Protein AF-A0A6H2A0E8-F1 (afdb_monomer)

Structure (mmCIF, N/CA/C/O backbone):
data_AF-A0A6H2A0E8-F1
#
_entry.id   AF-A0A6H2A0E8-F1
#
loop_
_atom_site.group_PDB
_atom_site.id
_atom_site.type_symbol
_atom_site.label_atom_id
_atom_site.label_alt_id
_atom_site.label_comp_id
_atom_site.label_asym_id
_atom_site.label_entity_id
_atom_site.label_seq_id
_atom_site.pdbx_PDB_ins_code
_atom_site.Cartn_x
_atom_site.Cartn_y
_atom_site.Cartn_z
_atom_site.occupancy
_atom_site.B_iso_or_equiv
_atom_site.auth_seq_id
_atom_site.auth_comp_id
_atom_site.auth_asym_id
_atom_site.auth_atom_id
_atom_site.pdbx_PDB_model_num
ATOM 1 N N . MET A 1 1 ? 10.848 1.029 -6.615 1.00 67.38 1 MET A N 1
ATOM 2 C CA . MET A 1 1 ? 10.439 1.899 -7.746 1.00 67.38 1 MET A CA 1
ATOM 3 C C . MET A 1 1 ? 11.435 3.051 -7.873 1.00 67.38 1 MET A C 1
ATOM 5 O O . MET A 1 1 ? 11.808 3.602 -6.843 1.00 67.38 1 MET A O 1
ATOM 9 N N . TYR A 1 2 ? 11.931 3.368 -9.074 1.00 74.81 2 TYR A N 1
ATOM 10 C CA . TYR A 1 2 ? 12.838 4.508 -9.288 1.00 74.81 2 TYR A CA 1
ATOM 11 C C . TYR A 1 2 ? 12.026 5.760 -9.612 1.00 74.81 2 TYR A C 1
ATOM 13 O O . TYR A 1 2 ? 11.168 5.727 -10.489 1.00 74.81 2 TYR A O 1
ATOM 21 N N . HIS A 1 3 ? 12.287 6.846 -8.900 1.00 75.19 3 HIS A N 1
ATOM 22 C CA . HIS A 1 3 ? 11.610 8.114 -9.091 1.00 75.19 3 HIS A CA 1
ATOM 23 C C . HIS A 1 3 ? 12.518 9.037 -9.910 1.00 75.19 3 HIS A C 1
ATOM 25 O O . HIS A 1 3 ? 13.592 9.431 -9.455 1.00 75.19 3 HIS A O 1
ATOM 31 N N . ILE A 1 4 ? 12.102 9.340 -11.143 1.00 78.56 4 ILE A N 1
ATOM 32 C CA . ILE A 1 4 ? 12.949 9.994 -12.156 1.00 78.56 4 ILE A CA 1
ATOM 33 C C . ILE A 1 4 ? 13.368 11.401 -11.715 1.00 78.56 4 ILE A C 1
ATOM 35 O O . ILE A 1 4 ? 14.538 11.759 -11.839 1.00 78.56 4 ILE A O 1
ATOM 39 N N . SER A 1 5 ? 12.445 12.189 -11.156 1.00 79.75 5 SER A N 1
ATOM 40 C CA . SER A 1 5 ? 12.720 13.584 -10.784 1.00 79.75 5 SER A CA 1
ATOM 41 C C . SER A 1 5 ? 13.640 13.709 -9.571 1.00 79.75 5 SER A C 1
ATOM 43 O O . SER A 1 5 ? 14.507 14.576 -9.542 1.00 79.75 5 SER A O 1
ATOM 45 N N . THR A 1 6 ? 13.510 12.813 -8.592 1.00 82.19 6 THR A N 1
ATOM 46 C CA . THR A 1 6 ? 14.371 12.796 -7.394 1.00 82.19 6 THR A CA 1
ATOM 47 C C . THR A 1 6 ? 15.601 11.914 -7.571 1.00 82.19 6 THR A C 1
ATOM 49 O O . THR A 1 6 ? 16.416 11.813 -6.657 1.00 82.19 6 THR A O 1
ATOM 52 N N . LYS A 1 7 ? 15.724 11.244 -8.724 1.00 83.12 7 LYS A N 1
ATOM 53 C CA . LYS A 1 7 ? 16.766 10.264 -9.046 1.00 83.12 7 LYS A CA 1
ATOM 54 C C . LYS A 1 7 ? 16.991 9.225 -7.941 1.00 83.12 7 LYS A C 1
ATOM 56 O O . LYS A 1 7 ? 18.103 8.724 -7.775 1.00 83.12 7 LYS A O 1
ATOM 61 N N . SER A 1 8 ? 15.945 8.889 -7.188 1.00 83.94 8 SER A N 1
ATOM 62 C CA . SER A 1 8 ? 16.033 8.041 -5.999 1.00 83.94 8 SER A CA 1
ATOM 63 C C . SER A 1 8 ? 15.240 6.751 -6.171 1.00 83.94 8 SER A C 1
ATOM 65 O O . SER A 1 8 ? 14.241 6.693 -6.888 1.00 83.94 8 SER A O 1
ATOM 67 N N . ARG A 1 9 ? 15.695 5.680 -5.518 1.00 85.56 9 ARG A N 1
ATOM 68 C CA . ARG A 1 9 ? 14.927 4.436 -5.409 1.00 85.56 9 ARG A CA 1
ATOM 69 C C . ARG A 1 9 ? 14.120 4.489 -4.124 1.00 85.56 9 ARG A C 1
ATOM 71 O O . ARG A 1 9 ? 14.687 4.745 -3.074 1.00 85.56 9 ARG A O 1
ATOM 78 N N . PHE A 1 10 ? 12.826 4.211 -4.224 1.00 85.88 10 PHE A N 1
ATOM 79 C CA . PHE A 1 10 ? 12.009 3.857 -3.074 1.00 85.88 10 PHE A CA 1
ATOM 80 C C . PHE A 1 10 ? 12.023 2.335 -2.929 1.00 85.88 10 PHE A C 1
ATOM 82 O O . PHE A 1 10 ? 11.606 1.614 -3.852 1.00 85.88 10 PHE A O 1
ATOM 89 N N . CYS A 1 11 ? 12.555 1.857 -1.809 1.00 90.81 11 CYS A N 1
ATOM 90 C CA . CYS A 1 11 ? 12.698 0.446 -1.475 1.00 90.81 11 CYS A CA 1
ATOM 91 C C . CYS A 1 11 ? 12.053 0.117 -0.121 1.00 90.81 11 CYS A C 1
ATOM 93 O O . CYS A 1 11 ? 11.505 0.983 0.561 1.00 90.81 11 CYS A O 1
ATOM 95 N N . VAL A 1 12 ? 12.143 -1.153 0.281 1.00 91.31 12 VAL A N 1
ATOM 96 C CA . VAL A 1 12 ? 11.610 -1.647 1.561 1.00 91.31 12 VAL A CA 1
ATOM 97 C C . VAL A 1 12 ? 12.123 -0.818 2.742 1.00 91.31 12 VAL A C 1
ATOM 99 O O . VAL A 1 12 ? 11.337 -0.422 3.597 1.00 91.31 12 VAL A O 1
ATOM 102 N N . LYS A 1 13 ? 13.420 -0.470 2.755 1.00 93.06 13 LYS A N 1
ATOM 103 C CA . LYS A 1 13 ? 14.019 0.343 3.826 1.00 93.06 13 LYS A CA 1
ATOM 104 C C . LYS A 1 13 ? 13.370 1.723 3.935 1.00 93.06 13 LYS A C 1
ATOM 106 O O . LYS A 1 13 ? 13.166 2.205 5.045 1.00 93.06 13 LYS A O 1
ATOM 111 N N . ASP A 1 14 ? 13.018 2.342 2.810 1.00 91.94 14 ASP A N 1
ATOM 112 C CA . ASP A 1 14 ? 12.376 3.660 2.795 1.00 91.94 14 ASP A CA 1
ATOM 113 C C . ASP A 1 14 ? 10.936 3.584 3.305 1.00 91.94 14 ASP A C 1
ATOM 115 O O . ASP A 1 14 ? 10.517 4.436 4.089 1.00 91.94 14 ASP A O 1
ATOM 119 N N . LEU A 1 15 ? 10.195 2.539 2.914 1.00 92.75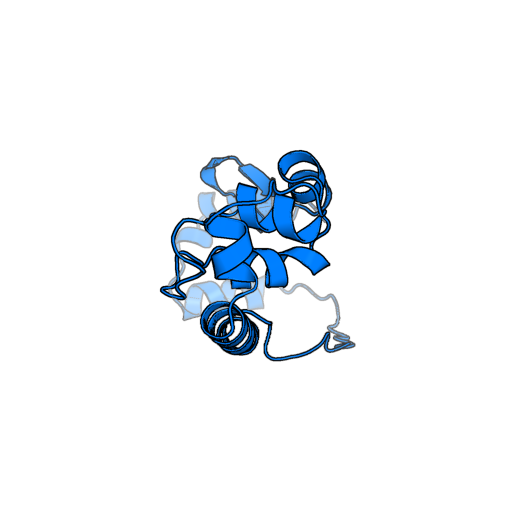 15 LEU A N 1
ATOM 120 C CA . LEU A 1 15 ? 8.840 2.283 3.405 1.00 92.75 15 LEU A CA 1
ATOM 121 C C . LEU A 1 15 ? 8.838 2.086 4.924 1.00 92.75 15 LEU A C 1
ATOM 123 O O . LEU A 1 15 ? 8.098 2.771 5.636 1.00 92.75 15 LEU A O 1
ATOM 127 N N . THR A 1 16 ? 9.714 1.216 5.429 1.00 94.19 16 THR A N 1
ATOM 128 C CA . THR A 1 16 ? 9.834 0.958 6.865 1.00 94.19 16 THR A CA 1
ATOM 129 C C . THR A 1 16 ? 10.300 2.196 7.618 1.00 94.19 16 THR A C 1
ATOM 131 O O . THR A 1 16 ? 9.729 2.514 8.656 1.00 94.19 16 THR A O 1
ATOM 134 N N . LYS A 1 17 ? 11.260 2.961 7.090 1.00 94.06 17 LYS A N 1
ATOM 135 C CA . LYS A 1 17 ? 11.693 4.219 7.718 1.00 94.06 17 LYS A CA 1
ATOM 136 C C . LYS A 1 17 ? 10.562 5.248 7.785 1.00 94.06 17 LYS A C 1
ATOM 138 O O . LYS A 1 17 ? 10.446 5.956 8.780 1.00 94.06 17 LYS A O 1
ATOM 143 N N . ARG A 1 18 ? 9.743 5.353 6.735 1.00 92.38 18 ARG A N 1
ATOM 144 C CA . ARG A 1 18 ? 8.695 6.378 6.622 1.00 92.38 18 ARG A CA 1
ATOM 145 C C . ARG A 1 18 ? 7.438 6.047 7.423 1.00 92.38 18 ARG A C 1
ATOM 147 O O . ARG A 1 18 ? 6.843 6.949 8.002 1.00 92.38 18 ARG A O 1
ATOM 154 N N . TYR A 1 19 ? 7.022 4.785 7.431 1.00 94.00 19 TYR A N 1
ATOM 155 C CA . TYR A 1 19 ? 5.725 4.367 7.979 1.00 94.00 19 TYR A CA 1
ATOM 156 C C . TYR A 1 19 ? 5.846 3.374 9.147 1.00 94.00 19 TYR A C 1
ATOM 158 O O . TYR A 1 19 ? 4.874 3.101 9.857 1.00 94.00 19 TYR A O 1
ATOM 166 N N . GLY A 1 20 ? 7.044 2.836 9.384 1.00 94.00 20 GLY A N 1
ATOM 167 C CA . GLY A 1 20 ? 7.306 1.862 10.440 1.00 94.00 20 GLY A CA 1
ATOM 168 C C . GLY A 1 20 ? 6.580 0.536 10.226 1.00 94.00 20 GLY A C 1
ATOM 169 O O . GLY A 1 20 ? 6.203 -0.083 11.216 1.00 94.00 20 GLY A O 1
ATOM 170 N N . ILE A 1 21 ? 6.302 0.162 8.976 1.00 94.44 21 ILE A N 1
ATOM 171 C CA . ILE A 1 21 ? 5.644 -1.094 8.590 1.00 94.44 21 ILE A CA 1
ATOM 172 C C . ILE A 1 21 ? 6.392 -1.752 7.428 1.00 94.44 21 ILE A C 1
ATOM 174 O O . ILE A 1 21 ? 7.159 -1.094 6.714 1.00 94.44 21 ILE A O 1
ATOM 178 N N . GLY A 1 22 ? 6.188 -3.058 7.268 1.00 93.25 22 GLY A N 1
ATOM 179 C CA . GLY A 1 22 ? 6.676 -3.814 6.118 1.00 93.25 22 GLY A CA 1
ATOM 180 C C . GLY A 1 22 ? 5.758 -3.671 4.894 1.00 93.25 22 GLY A C 1
ATOM 181 O O . GLY A 1 22 ? 4.617 -3.224 5.036 1.00 93.25 22 GLY A O 1
ATOM 182 N N . PRO A 1 23 ? 6.232 -4.058 3.695 1.00 92.00 23 PRO A N 1
ATOM 183 C CA . PRO A 1 23 ? 5.428 -4.052 2.471 1.00 92.00 23 PRO A CA 1
ATOM 184 C C . PRO A 1 23 ? 4.168 -4.916 2.562 1.00 92.00 23 PRO A C 1
ATOM 186 O O . PRO A 1 23 ? 3.145 -4.537 2.003 1.00 92.00 23 PRO A O 1
ATOM 189 N N . ASP A 1 24 ? 4.222 -6.017 3.311 1.00 90.88 24 ASP A N 1
ATOM 190 C CA . ASP A 1 24 ? 3.112 -6.970 3.431 1.00 90.88 24 ASP A CA 1
ATOM 191 C C . ASP A 1 24 ? 1.860 -6.340 4.060 1.00 90.88 24 ASP A C 1
ATOM 193 O O . ASP A 1 24 ? 0.742 -6.726 3.750 1.00 90.88 24 ASP A O 1
ATOM 197 N N . TRP A 1 25 ? 2.037 -5.304 4.885 1.00 95.00 25 TRP A N 1
ATOM 198 C CA . TRP A 1 25 ? 0.942 -4.576 5.537 1.00 95.00 25 TRP A CA 1
ATOM 199 C C . TRP A 1 25 ? 0.329 -3.505 4.633 1.00 95.00 25 TRP A C 1
ATOM 201 O O . TRP A 1 25 ? -0.675 -2.882 4.979 1.00 95.00 25 TRP A O 1
ATOM 211 N N . TRP A 1 26 ? 0.963 -3.205 3.497 1.00 94.94 26 TRP A N 1
ATOM 212 C CA . TRP A 1 26 ? 0.578 -2.064 2.675 1.00 94.94 26 TRP A CA 1
ATOM 213 C C . TRP A 1 26 ? -0.796 -2.255 2.033 1.00 94.94 26 TRP A C 1
ATOM 215 O O . TRP A 1 26 ? -1.540 -1.286 1.892 1.00 94.94 26 TRP A O 1
ATOM 225 N N . VAL A 1 27 ? -1.155 -3.500 1.706 1.00 95.12 27 VAL A N 1
ATOM 226 C CA . VAL A 1 27 ? -2.492 -3.841 1.203 1.00 95.12 27 VAL A CA 1
ATOM 227 C C . VAL A 1 27 ? -3.548 -3.481 2.246 1.00 95.12 27 VAL A C 1
ATOM 229 O O . VAL A 1 27 ? -4.463 -2.723 1.933 1.00 95.12 27 VAL A O 1
ATOM 232 N N . ASP A 1 28 ? -3.379 -3.913 3.496 1.00 97.06 28 ASP A N 1
ATOM 233 C CA . ASP A 1 28 ? -4.334 -3.636 4.578 1.00 97.06 28 ASP A CA 1
ATOM 234 C C . ASP A 1 28 ? -4.456 -2.136 4.868 1.00 97.06 28 ASP A C 1
ATOM 236 O O . ASP A 1 28 ? -5.557 -1.605 5.040 1.00 97.06 28 ASP A O 1
ATOM 240 N N . VAL A 1 29 ? -3.324 -1.421 4.853 1.00 97.88 29 VAL A N 1
ATOM 241 C CA . VAL A 1 29 ? -3.302 0.040 5.003 1.00 97.88 29 VAL A CA 1
ATOM 242 C C . VAL A 1 29 ? -4.159 0.704 3.933 1.00 97.88 29 VAL A C 1
ATOM 244 O O . VAL A 1 29 ? -4.964 1.577 4.261 1.00 97.88 29 VAL A O 1
ATOM 247 N N . LEU A 1 30 ? -4.001 0.308 2.669 1.00 97.31 30 LEU A N 1
ATOM 248 C CA . LEU A 1 30 ? -4.758 0.885 1.561 1.00 97.31 30 LEU A CA 1
ATOM 249 C C . LEU A 1 30 ? -6.226 0.440 1.560 1.00 97.31 30 LEU A C 1
ATOM 251 O O . LEU A 1 30 ? -7.078 1.222 1.151 1.00 97.31 30 LEU A O 1
ATOM 255 N N . CYS A 1 31 ? -6.554 -0.753 2.064 1.00 98.00 31 CYS A N 1
ATOM 256 C CA . CYS A 1 31 ? -7.949 -1.183 2.207 1.00 98.00 31 CYS A CA 1
ATOM 257 C C . CYS A 1 31 ? -8.726 -0.280 3.168 1.00 98.00 31 CYS A C 1
ATOM 259 O O . CYS A 1 31 ? -9.885 0.043 2.905 1.00 98.00 31 CYS A O 1
ATOM 261 N N . ILE A 1 32 ? -8.073 0.171 4.243 1.00 98.19 32 ILE A N 1
ATOM 262 C CA . ILE A 1 32 ? -8.657 1.092 5.225 1.00 98.19 32 ILE A CA 1
ATOM 263 C C . ILE A 1 32 ? -8.599 2.539 4.727 1.00 98.19 32 ILE A C 1
ATOM 265 O O . ILE A 1 32 ? -9.587 3.260 4.835 1.00 98.19 32 ILE A O 1
ATOM 269 N N . ALA A 1 33 ? -7.454 2.984 4.205 1.00 98.06 33 ALA A N 1
ATOM 270 C CA . ALA A 1 33 ? -7.226 4.389 3.863 1.00 98.06 33 ALA A CA 1
ATOM 271 C C . ALA A 1 33 ? -7.751 4.804 2.486 1.00 98.06 33 ALA A C 1
ATOM 273 O O . ALA A 1 33 ? -7.904 5.999 2.228 1.00 98.06 33 ALA A O 1
ATOM 274 N N . GLY A 1 34 ? -8.011 3.834 1.613 1.00 96.88 34 GLY A N 1
ATOM 275 C CA . GLY A 1 34 ? -8.275 4.057 0.202 1.00 96.88 34 GLY A CA 1
ATOM 276 C C . GLY A 1 34 ? -7.005 4.357 -0.594 1.00 96.88 34 GLY A C 1
ATOM 277 O O . GLY A 1 34 ? -5.887 4.432 -0.072 1.00 96.88 34 GLY A O 1
ATOM 278 N N . THR A 1 35 ? -7.183 4.544 -1.896 1.00 94.12 35 THR A N 1
ATOM 279 C CA . THR A 1 35 ? -6.121 4.947 -2.820 1.00 94.12 35 THR A CA 1
ATOM 280 C C . THR A 1 35 ? -6.624 6.000 -3.803 1.00 94.12 35 THR A C 1
ATOM 282 O O . THR A 1 35 ? -7.816 6.128 -4.062 1.00 94.12 35 THR A O 1
ATOM 285 N N . HIS A 1 36 ? -5.685 6.737 -4.392 1.00 89.00 36 HIS A N 1
ATOM 286 C CA . HIS A 1 36 ? -5.934 7.718 -5.447 1.00 89.00 36 HIS A CA 1
ATOM 287 C C . HIS A 1 36 ? -6.534 7.103 -6.724 1.00 89.00 36 HIS A C 1
ATOM 289 O O . HIS A 1 36 ? -7.079 7.831 -7.544 1.00 89.00 36 HIS A O 1
ATOM 295 N N . ASN A 1 37 ? -6.476 5.777 -6.885 1.00 86.94 37 ASN A N 1
ATOM 296 C CA . ASN A 1 37 ? -7.058 5.049 -8.018 1.00 86.94 37 ASN A CA 1
ATOM 297 C C . ASN A 1 37 ? -8.564 4.769 -7.845 1.00 86.94 37 ASN A C 1
ATOM 299 O O . ASN A 1 37 ? -9.037 3.702 -8.223 1.00 86.94 37 ASN A O 1
ATOM 303 N N . ASN A 1 38 ? -9.311 5.705 -7.251 1.00 91.62 38 ASN A N 1
ATOM 304 C CA . ASN A 1 38 ? -10.766 5.629 -7.047 1.00 91.62 38 ASN A CA 1
ATOM 305 C C . ASN A 1 38 ? -11.265 4.448 -6.192 1.00 91.62 38 ASN A C 1
ATOM 307 O O . ASN A 1 38 ? -12.423 4.054 -6.303 1.00 91.62 38 ASN A O 1
ATOM 311 N N . VAL A 1 39 ? -10.422 3.888 -5.320 1.00 95.12 39 VAL A N 1
ATOM 312 C CA . VAL A 1 39 ? -10.883 2.944 -4.291 1.00 95.12 39 VAL A CA 1
ATOM 313 C C . VAL A 1 39 ? -11.013 3.717 -2.990 1.00 95.12 39 VAL A C 1
ATOM 315 O O . VAL A 1 39 ? -10.014 4.061 -2.355 1.00 95.12 39 VAL A O 1
ATOM 318 N N . GLU A 1 40 ? -12.252 4.025 -2.620 1.00 96.75 40 GLU A N 1
ATOM 319 C CA . GLU A 1 40 ? -12.559 4.750 -1.391 1.00 96.75 40 GLU A CA 1
ATOM 320 C C . GLU A 1 40 ? -12.356 3.859 -0.162 1.00 96.75 40 GLU A C 1
ATOM 322 O O . GLU A 1 40 ? -12.807 2.710 -0.118 1.00 96.75 40 GLU A O 1
ATOM 327 N N . GLY A 1 41 ? -11.658 4.401 0.835 1.00 97.19 41 GLY A N 1
ATOM 328 C CA . GLY A 1 41 ? -11.479 3.780 2.144 1.00 97.19 41 GLY A CA 1
ATOM 329 C C . GLY A 1 41 ? -12.540 4.219 3.151 1.00 97.19 41 GLY A C 1
ATOM 330 O O . GLY A 1 41 ? -13.562 4.810 2.808 1.00 97.19 41 GLY A O 1
ATOM 331 N N . ILE A 1 42 ? -12.263 3.975 4.427 1.00 98.00 42 ILE A N 1
ATOM 332 C CA . ILE A 1 42 ? -13.100 4.425 5.536 1.00 98.00 42 ILE A CA 1
ATOM 333 C C . ILE A 1 42 ? -12.981 5.944 5.691 1.00 98.00 42 ILE A C 1
ATOM 335 O O . ILE A 1 42 ? -11.886 6.498 5.839 1.00 98.00 42 ILE A O 1
ATOM 339 N N . GLU A 1 43 ? -14.124 6.629 5.713 1.00 96.38 43 GLU A N 1
ATOM 340 C CA . GLU A 1 43 ? -14.182 8.085 5.823 1.00 96.38 43 GLU A CA 1
ATOM 341 C C . GLU A 1 43 ? -13.410 8.593 7.058 1.00 96.38 43 GLU A C 1
ATOM 343 O O . GLU A 1 43 ? -13.697 8.252 8.214 1.00 96.38 43 GLU A O 1
ATOM 348 N N . GLY A 1 44 ? -12.421 9.455 6.807 1.00 95.94 44 GLY A N 1
ATOM 349 C CA . GLY A 1 44 ? -11.584 10.063 7.839 1.00 95.94 44 GLY A CA 1
ATOM 350 C C . GLY A 1 44 ? -10.417 9.194 8.324 1.00 95.94 44 GLY A C 1
ATOM 351 O O . GLY A 1 44 ? -9.673 9.654 9.202 1.00 95.94 44 GLY A O 1
ATOM 352 N N . ALA A 1 45 ? -10.214 7.996 7.764 1.00 97.00 45 ALA A N 1
ATOM 353 C CA . ALA A 1 45 ? -9.166 7.042 8.135 1.00 97.00 45 ALA A CA 1
ATOM 354 C C . ALA A 1 45 ? -7.983 7.015 7.144 1.00 97.00 45 ALA A C 1
ATOM 356 O O . ALA A 1 45 ? -7.622 5.967 6.631 1.00 97.00 45 ALA A O 1
ATOM 357 N N . GLY A 1 46 ? -7.331 8.156 6.888 1.00 96.62 46 GLY A N 1
ATOM 358 C CA . GLY A 1 46 ? -6.146 8.193 6.012 1.00 96.62 46 GLY A CA 1
ATOM 359 C C . GLY A 1 46 ? -4.976 7.308 6.492 1.00 96.62 46 GLY A C 1
ATOM 360 O O . GLY A 1 46 ? -4.975 6.823 7.624 1.00 96.62 46 GLY A O 1
ATOM 361 N N . ILE A 1 47 ? -3.934 7.164 5.659 1.00 97.06 47 ILE A N 1
ATOM 362 C CA . ILE A 1 47 ? -2.792 6.234 5.846 1.00 97.06 47 ILE A CA 1
ATOM 363 C C . ILE A 1 47 ? -2.253 6.202 7.286 1.00 97.06 47 ILE A C 1
ATOM 365 O O . ILE A 1 47 ? -2.066 5.131 7.853 1.00 97.06 47 ILE A O 1
ATOM 369 N N . ALA A 1 48 ? -2.035 7.363 7.911 1.00 96.69 48 ALA A N 1
ATOM 370 C CA . ALA A 1 48 ? -1.515 7.429 9.278 1.00 96.69 48 ALA A CA 1
ATOM 371 C C . ALA A 1 48 ? -2.438 6.751 10.312 1.00 96.69 48 ALA A C 1
ATOM 373 O O . ALA A 1 48 ? -1.953 6.044 11.193 1.00 96.69 48 ALA A O 1
ATOM 374 N N . LYS A 1 49 ? -3.759 6.929 10.190 1.00 98.00 49 LYS A N 1
ATOM 375 C CA . LYS A 1 49 ? -4.755 6.322 11.087 1.00 98.00 49 LYS A CA 1
ATOM 376 C C . LYS A 1 49 ? -4.945 4.838 10.799 1.00 98.00 49 LYS A C 1
ATOM 378 O O . LYS A 1 49 ? -5.062 4.068 11.743 1.00 98.00 49 LYS A O 1
ATOM 383 N N . ALA A 1 50 ? -4.913 4.437 9.528 1.00 98.12 50 ALA A N 1
ATOM 384 C CA . ALA A 1 50 ? -4.908 3.026 9.146 1.00 98.12 50 ALA A CA 1
ATOM 385 C C . ALA A 1 50 ? -3.704 2.289 9.761 1.00 98.12 50 ALA A C 1
ATOM 387 O O . ALA A 1 50 ? -3.866 1.248 10.388 1.00 98.12 50 ALA A O 1
ATOM 388 N N . ILE A 1 51 ? -2.504 2.879 9.690 1.00 97.94 51 ILE A N 1
ATOM 389 C CA . ILE A 1 51 ? -1.302 2.320 10.327 1.00 97.94 51 ILE A CA 1
ATOM 390 C C . ILE A 1 51 ? -1.455 2.248 11.851 1.00 97.94 51 ILE A C 1
ATOM 392 O O . ILE A 1 51 ? -1.106 1.231 12.446 1.00 97.94 51 ILE A O 1
ATOM 396 N N . GLN A 1 52 ? -1.959 3.307 12.496 1.00 97.81 52 GLN A N 1
ATOM 397 C CA . GLN A 1 52 ? -2.213 3.294 13.943 1.00 97.81 52 GLN A CA 1
ATOM 398 C C . GLN A 1 52 ? -3.208 2.196 14.332 1.00 97.81 52 GLN A C 1
ATOM 400 O O . GLN A 1 52 ? -3.000 1.516 15.333 1.00 97.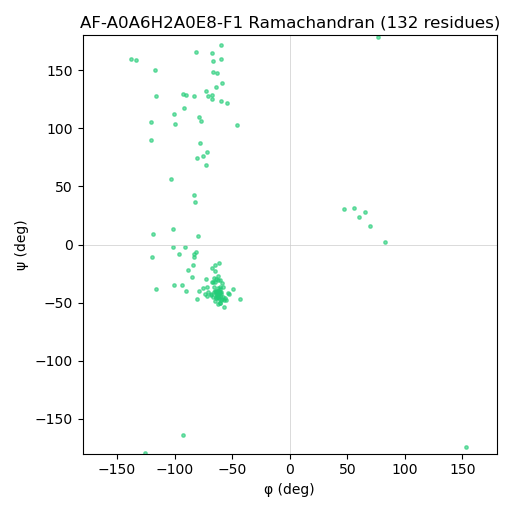81 52 GLN A O 1
ATOM 405 N N . TYR A 1 53 ? -4.258 1.992 13.533 1.00 98.06 53 TYR A N 1
ATOM 406 C CA . TYR A 1 53 ? -5.240 0.936 13.755 1.00 98.06 53 TYR A CA 1
ATOM 407 C C . TYR A 1 53 ? -4.594 -0.449 13.674 1.00 98.06 53 TYR A C 1
ATOM 409 O O . TYR A 1 53 ? -4.695 -1.215 14.628 1.00 98.06 53 TYR A O 1
ATOM 417 N N . LEU A 1 54 ? -3.849 -0.732 12.599 1.00 97.00 54 LEU A N 1
ATOM 418 C CA . LEU A 1 54 ? -3.161 -2.017 12.413 1.00 97.00 54 LEU A CA 1
ATOM 419 C C . LEU A 1 54 ? -2.104 -2.283 13.497 1.00 97.00 54 LEU A C 1
ATOM 421 O O . LEU A 1 54 ? -1.865 -3.426 13.870 1.00 97.00 54 LEU A O 1
ATOM 425 N N . LYS A 1 55 ? -1.483 -1.229 14.040 1.00 96.06 55 LYS A N 1
ATOM 426 C CA . LYS A 1 55 ? -0.544 -1.324 15.171 1.00 96.06 55 LYS A CA 1
ATOM 427 C C . LYS A 1 55 ? -1.225 -1.411 16.542 1.00 96.06 55 LYS A C 1
ATOM 429 O O . LYS A 1 55 ? -0.523 -1.551 17.540 1.00 96.06 55 LYS A O 1
ATOM 434 N N . GLY A 1 56 ? -2.548 -1.270 16.622 1.00 96.44 56 GLY A N 1
ATOM 435 C CA . GLY A 1 56 ? -3.286 -1.215 17.888 1.00 96.44 56 GLY A CA 1
ATOM 436 C C . GLY A 1 56 ? -3.048 0.061 18.707 1.00 96.44 56 GLY A C 1
ATOM 437 O O . GLY A 1 56 ? -3.359 0.096 19.893 1.00 96.44 56 GLY A O 1
ATOM 438 N N . THR A 1 57 ? -2.490 1.111 18.099 1.00 97.00 57 THR A N 1
ATOM 439 C CA . THR A 1 57 ? -2.185 2.393 18.757 1.00 97.00 57 THR A CA 1
ATOM 440 C C . THR A 1 57 ? -3.205 3.489 18.453 1.00 97.00 57 THR A C 1
ATOM 442 O O . THR A 1 57 ? -3.082 4.600 18.971 1.00 97.00 57 THR A O 1
ATOM 445 N N . LEU A 1 58 ? -4.217 3.204 17.624 1.00 97.62 58 LEU A N 1
ATOM 446 C CA . LEU A 1 58 ? -5.313 4.136 17.368 1.00 97.62 58 LEU A CA 1
ATOM 447 C C . LEU A 1 58 ? -6.164 4.303 18.633 1.00 97.62 58 LEU A C 1
ATOM 449 O O . LEU A 1 58 ? -6.611 3.326 19.232 1.00 97.62 58 LEU A O 1
ATOM 453 N N . SER A 1 59 ? -6.408 5.551 19.030 1.00 96.06 59 SER A N 1
ATOM 454 C CA . SER A 1 59 ? -7.277 5.856 20.162 1.00 96.06 59 SER A CA 1
ATOM 455 C C . SER A 1 59 ? -8.733 5.483 19.874 1.00 96.06 59 SER A C 1
ATOM 457 O O . SER A 1 59 ? -9.217 5.589 18.745 1.00 96.06 59 SER A O 1
ATOM 459 N N . LYS A 1 60 ? -9.456 5.091 20.930 1.00 95.19 60 LYS A N 1
ATOM 460 C CA . LYS A 1 60 ? -10.903 4.869 20.852 1.00 95.19 60 LYS A CA 1
ATOM 461 C C . LYS A 1 60 ? -11.615 6.148 20.411 1.00 95.19 60 LYS A C 1
ATOM 463 O O . LYS A 1 60 ? -11.288 7.242 20.873 1.00 95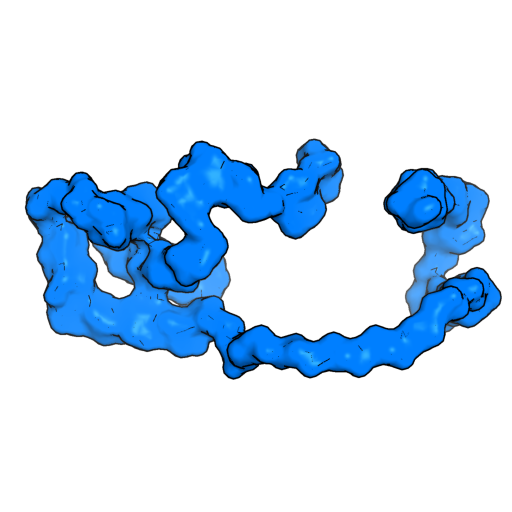.19 60 LYS A O 1
ATOM 468 N N . GLY A 1 61 ? -12.606 5.995 19.541 1.00 96.12 61 GLY A N 1
ATOM 469 C CA . GLY A 1 61 ? -13.434 7.086 19.043 1.00 96.12 61 GLY A CA 1
ATOM 470 C C . GLY A 1 61 ? -13.996 6.790 17.658 1.00 96.12 61 GLY A C 1
ATOM 471 O O . GLY A 1 61 ? -13.763 5.726 17.093 1.00 96.12 61 GLY A O 1
ATOM 472 N N . LYS A 1 62 ? -14.664 7.790 17.069 1.00 97.00 62 LYS A N 1
ATOM 473 C CA . LYS A 1 62 ? -15.475 7.639 15.847 1.00 97.00 62 LYS A CA 1
ATOM 474 C C . LYS A 1 62 ? -14.779 6.916 14.693 1.00 97.00 62 LYS A C 1
ATOM 476 O O . LYS A 1 62 ? -15.427 6.182 13.965 1.00 97.00 62 LYS A O 1
ATOM 481 N N . ILE A 1 63 ? -13.480 7.142 14.484 1.00 97.69 63 ILE A N 1
ATOM 482 C CA . ILE A 1 63 ? -12.749 6.485 13.388 1.00 97.69 63 ILE A CA 1
ATOM 483 C C . ILE A 1 63 ? -12.545 5.001 13.686 1.00 97.69 63 ILE A C 1
ATOM 485 O O . ILE A 1 63 ? -12.771 4.181 12.805 1.00 97.69 63 ILE A O 1
ATOM 489 N N . MET A 1 64 ? -12.148 4.659 14.915 1.00 98.12 64 MET A N 1
ATOM 490 C CA . MET A 1 64 ? -12.019 3.266 15.337 1.00 98.12 64 MET A CA 1
ATOM 491 C C . MET A 1 64 ? -13.371 2.552 15.233 1.00 98.12 64 MET A C 1
ATOM 493 O O . MET A 1 64 ? -13.438 1.476 14.645 1.00 98.12 64 MET A O 1
ATOM 497 N N . ASP A 1 65 ? -14.442 3.204 15.693 1.00 98.06 65 ASP A N 1
ATOM 498 C CA . ASP A 1 65 ? -15.805 2.669 15.625 1.00 98.06 65 ASP A CA 1
ATOM 499 C C . ASP A 1 65 ? -16.257 2.447 14.173 1.00 98.06 65 ASP A C 1
ATOM 501 O O . ASP A 1 65 ? -16.853 1.421 13.865 1.00 98.06 65 ASP A O 1
ATOM 505 N N . ARG A 1 66 ? -15.936 3.368 13.252 1.00 98.31 66 ARG A N 1
ATOM 506 C CA . ARG A 1 66 ? -16.229 3.209 11.815 1.00 98.31 66 ARG A CA 1
ATOM 507 C C . ARG A 1 66 ? -15.469 2.045 11.200 1.00 98.31 66 ARG A C 1
ATOM 509 O O . ARG A 1 66 ? -16.084 1.257 10.493 1.00 98.31 66 ARG A O 1
ATOM 516 N N . ILE A 1 67 ? -14.170 1.922 11.480 1.00 98.00 67 ILE A N 1
ATOM 517 C CA . ILE A 1 67 ? -13.352 0.809 10.974 1.00 98.00 67 ILE A CA 1
ATOM 518 C C . ILE A 1 67 ? -13.924 -0.530 11.462 1.00 98.00 67 ILE A C 1
ATOM 520 O O . ILE A 1 67 ? -14.028 -1.467 10.682 1.00 98.00 67 ILE A O 1
ATOM 524 N N . GLN A 1 68 ? -14.330 -0.607 12.733 1.00 97.81 68 GLN A N 1
ATOM 525 C CA . GLN A 1 68 ? -14.863 -1.825 13.358 1.00 97.81 68 GLN A CA 1
ATOM 526 C C . GLN A 1 68 ? -16.357 -2.065 13.092 1.00 97.81 68 GLN A C 1
ATOM 528 O O . GLN A 1 68 ? -16.885 -3.116 13.455 1.00 97.81 68 GLN A O 1
ATOM 533 N N . SER A 1 69 ? -17.055 -1.101 12.491 1.00 98.19 69 SER A N 1
ATOM 534 C CA . SER A 1 69 ? -18.467 -1.237 12.144 1.00 98.19 69 SER A CA 1
ATOM 535 C C . SER A 1 69 ? -18.669 -2.291 11.055 1.00 98.19 69 SER A C 1
ATOM 537 O O . SER A 1 69 ? -17.767 -2.577 10.270 1.00 98.19 69 SER A O 1
ATOM 539 N N . ARG A 1 70 ? -19.887 -2.838 10.961 1.00 98.31 70 ARG A N 1
ATOM 540 C CA . ARG A 1 70 ? -20.244 -3.798 9.905 1.00 98.31 70 ARG A CA 1
ATOM 541 C C . ARG A 1 70 ? -19.970 -3.236 8.506 1.00 98.31 70 ARG A C 1
ATOM 543 O O . ARG A 1 70 ? -19.317 -3.895 7.710 1.00 98.31 70 ARG A O 1
ATOM 550 N N . GLU A 1 71 ? -20.414 -2.008 8.249 1.00 97.94 71 GLU A N 1
ATOM 551 C CA . GLU A 1 71 ? -20.187 -1.313 6.977 1.00 97.94 71 GLU A CA 1
ATOM 552 C C . GLU A 1 71 ? -18.691 -1.106 6.704 1.00 97.94 71 GLU A C 1
ATOM 554 O O . GLU A 1 71 ? -18.219 -1.336 5.594 1.00 97.94 71 GLU A O 1
ATOM 559 N N . GLY A 1 72 ? -17.914 -0.740 7.728 1.00 98.12 72 GLY A N 1
ATOM 560 C CA . GLY A 1 72 ? -16.469 -0.585 7.586 1.00 98.12 72 GLY A CA 1
ATOM 561 C C . GLY A 1 72 ? -15.768 -1.889 7.213 1.00 98.12 72 GLY A C 1
ATOM 562 O O . GLY A 1 72 ? -14.942 -1.910 6.301 1.00 98.12 72 GLY A O 1
ATOM 563 N N . MET A 1 73 ? -16.146 -2.994 7.853 1.00 98.12 73 MET A N 1
ATOM 564 C CA . MET A 1 73 ? -15.614 -4.316 7.521 1.00 98.12 73 MET A CA 1
ATOM 565 C C . MET A 1 73 ? -16.024 -4.769 6.111 1.00 98.12 73 MET A C 1
ATOM 567 O O . MET A 1 73 ? -15.207 -5.366 5.410 1.00 98.12 73 MET A O 1
ATOM 571 N N . GLU A 1 74 ? -17.240 -4.443 5.659 1.00 98.12 74 GLU A N 1
ATOM 572 C CA . GLU A 1 74 ? -17.700 -4.694 4.284 1.00 98.12 74 GLU A CA 1
ATOM 573 C C . GLU A 1 74 ? -16.877 -3.890 3.255 1.00 98.12 74 GLU A C 1
ATOM 575 O O . GLU A 1 74 ? -16.446 -4.445 2.240 1.00 98.12 74 GLU A O 1
ATOM 580 N N . ILE A 1 75 ? -16.580 -2.614 3.536 1.00 97.94 75 ILE A N 1
ATOM 581 C CA . ILE A 1 75 ? -15.710 -1.772 2.693 1.00 97.94 75 ILE A CA 1
ATOM 582 C C . ILE A 1 75 ? -14.298 -2.357 2.615 1.00 97.94 75 ILE A C 1
ATOM 584 O O . ILE A 1 75 ? -13.744 -2.471 1.521 1.00 97.94 75 ILE A O 1
ATOM 588 N N . ILE A 1 76 ? -13.716 -2.744 3.753 1.00 98.00 76 ILE A N 1
ATOM 589 C CA . ILE A 1 76 ? -12.360 -3.305 3.811 1.00 98.00 76 ILE A CA 1
ATOM 590 C C . ILE A 1 76 ? -12.293 -4.615 3.020 1.00 98.00 76 ILE A C 1
ATOM 592 O O . ILE A 1 76 ? -11.382 -4.782 2.211 1.00 98.00 76 ILE A O 1
ATOM 596 N N . ALA A 1 77 ? -13.274 -5.505 3.190 1.00 97.56 77 ALA A N 1
ATOM 597 C CA . ALA A 1 77 ? -13.338 -6.770 2.462 1.00 97.56 77 ALA A CA 1
ATOM 598 C C . ALA A 1 77 ? -13.468 -6.557 0.945 1.00 97.56 77 ALA A C 1
ATOM 600 O O . ALA A 1 77 ? -12.732 -7.165 0.170 1.00 97.56 77 ALA A O 1
ATOM 601 N N . ARG A 1 78 ? -14.344 -5.639 0.512 1.00 96.69 78 ARG A N 1
ATOM 602 C CA . ARG A 1 78 ? -14.459 -5.243 -0.901 1.00 96.69 78 ARG A CA 1
ATOM 603 C C . ARG A 1 78 ? -13.132 -4.700 -1.433 1.00 96.69 78 ARG A C 1
ATOM 605 O O . ARG A 1 78 ? -12.705 -5.066 -2.524 1.00 96.69 78 ARG A O 1
ATOM 612 N N . ASN A 1 79 ? -12.492 -3.811 -0.678 1.00 97.31 79 ASN A N 1
ATOM 613 C CA . ASN A 1 79 ? -11.254 -3.159 -1.092 1.00 97.31 79 ASN A CA 1
ATOM 614 C C . ASN A 1 79 ? -10.088 -4.146 -1.190 1.00 97.31 79 ASN A C 1
ATOM 616 O O . ASN A 1 79 ? -9.246 -3.980 -2.068 1.00 97.31 79 ASN A O 1
ATOM 620 N N . TYR A 1 80 ? -10.059 -5.181 -0.351 1.00 95.81 80 TYR A N 1
ATOM 621 C CA . TYR A 1 80 ? -9.031 -6.216 -0.401 1.00 95.81 80 TYR A CA 1
ATOM 622 C C . TYR A 1 80 ? -8.964 -6.884 -1.777 1.00 95.81 80 TYR A C 1
ATOM 624 O O . TYR A 1 80 ? -7.886 -6.973 -2.361 1.00 95.81 80 TYR A O 1
ATOM 632 N N . GLU A 1 81 ? -10.113 -7.244 -2.350 1.00 93.00 81 GLU A N 1
ATOM 633 C CA . GLU A 1 81 ? -10.189 -7.835 -3.692 1.00 93.00 81 GLU A CA 1
ATOM 634 C C . GLU A 1 81 ? -9.757 -6.870 -4.808 1.00 93.00 81 GLU A C 1
ATOM 636 O O . GLU A 1 81 ? -9.248 -7.308 -5.836 1.00 93.00 81 GLU A O 1
ATOM 641 N N . LEU A 1 82 ? -9.929 -5.559 -4.608 1.00 93.75 82 LEU A N 1
ATOM 642 C CA . LEU A 1 82 ? -9.563 -4.531 -5.591 1.00 93.75 82 LEU A CA 1
ATOM 643 C C . LEU A 1 82 ? -8.091 -4.109 -5.509 1.00 93.75 82 LEU A C 1
ATOM 645 O O . LEU A 1 82 ? -7.529 -3.632 -6.495 1.00 93.75 82 LEU A O 1
ATOM 649 N N . ILE A 1 83 ? -7.486 -4.212 -4.325 1.00 94.00 83 ILE A N 1
ATOM 650 C CA . ILE A 1 83 ? -6.149 -3.677 -4.036 1.00 94.00 83 ILE A CA 1
ATOM 651 C C . ILE A 1 83 ? -5.086 -4.770 -4.079 1.00 94.00 83 ILE A C 1
ATOM 653 O O . ILE A 1 83 ? -3.951 -4.490 -4.479 1.00 94.00 83 ILE A O 1
ATOM 657 N N . LYS A 1 84 ? -5.410 -5.996 -3.654 1.00 91.44 84 LYS A N 1
ATOM 658 C CA . LYS A 1 84 ? -4.444 -7.094 -3.688 1.00 91.44 84 LYS A CA 1
ATOM 659 C C . LYS A 1 84 ? -4.046 -7.389 -5.133 1.00 91.44 84 LYS A C 1
ATOM 661 O O . LYS A 1 84 ? -4.840 -7.257 -6.064 1.00 91.44 84 LYS A O 1
ATOM 666 N N . LEU A 1 85 ? -2.799 -7.809 -5.323 1.00 87.19 85 LEU A N 1
ATOM 667 C CA . LEU A 1 85 ? -2.385 -8.302 -6.628 1.00 87.19 85 LEU A CA 1
ATOM 668 C C . LEU A 1 85 ? -3.184 -9.577 -6.952 1.00 87.19 85 LEU A C 1
ATOM 670 O O . LEU A 1 85 ? -3.320 -10.435 -6.082 1.00 87.19 85 LEU A O 1
ATOM 674 N N . PRO A 1 86 ? -3.703 -9.717 -8.185 1.00 82.12 86 PRO A N 1
ATOM 675 C CA . PRO A 1 86 ? -4.580 -10.831 -8.552 1.00 82.12 86 PRO A CA 1
ATOM 676 C C . PRO A 1 86 ? -3.866 -12.186 -8.552 1.00 82.12 86 PRO A C 1
ATOM 678 O O . PRO A 1 86 ? -4.518 -13.222 -8.476 1.00 82.12 86 PRO A O 1
ATOM 681 N N . PHE A 1 87 ? -2.536 -12.182 -8.639 1.00 77.75 87 PHE A N 1
ATOM 682 C CA . PHE A 1 87 ? -1.718 -13.383 -8.621 1.00 77.75 87 PHE A CA 1
ATOM 683 C C . PHE A 1 87 ? -0.825 -13.365 -7.389 1.00 77.75 87 PHE A C 1
ATOM 685 O O . PHE A 1 87 ? -0.086 -12.403 -7.157 1.00 77.75 87 PHE A O 1
ATOM 692 N N . GLU A 1 88 ? -0.874 -14.452 -6.624 1.00 73.25 88 GLU A N 1
ATOM 693 C CA . GLU A 1 88 ? 0.173 -14.761 -5.659 1.00 73.25 88 GLU A CA 1
ATOM 694 C C . GLU A 1 88 ? 1.510 -14.909 -6.389 1.00 73.25 88 GLU A C 1
ATOM 696 O O . GLU A 1 88 ? 1.550 -15.088 -7.607 1.00 73.25 88 GLU A O 1
ATOM 701 N N . LYS A 1 89 ? 2.609 -14.777 -5.643 1.00 70.19 89 LYS A N 1
ATOM 702 C CA . LYS A 1 89 ? 3.977 -14.824 -6.164 1.00 70.19 89 LYS A CA 1
ATOM 703 C C . LYS A 1 89 ? 4.135 -15.998 -7.135 1.00 70.19 89 LYS A C 1
ATOM 705 O O . LYS A 1 89 ? 4.238 -17.147 -6.721 1.00 70.19 89 LYS A O 1
ATOM 710 N N . VAL A 1 90 ? 4.144 -15.693 -8.430 1.00 73.56 90 VAL A N 1
ATOM 711 C CA . VAL A 1 90 ? 4.419 -16.690 -9.457 1.00 73.56 90 VAL A CA 1
ATOM 712 C C . VAL A 1 90 ? 5.928 -16.857 -9.470 1.00 73.56 90 VAL A C 1
ATOM 714 O O . VAL A 1 90 ? 6.651 -15.940 -9.867 1.00 73.56 90 VAL A O 1
ATOM 717 N N . ASP A 1 91 ? 6.410 -18.003 -8.997 1.00 69.44 91 ASP A N 1
ATOM 718 C CA . ASP A 1 91 ? 7.813 -18.385 -9.138 1.00 69.44 91 ASP A CA 1
ATOM 719 C C . ASP A 1 91 ? 8.066 -18.731 -10.612 1.00 69.44 91 ASP A C 1
ATOM 721 O O . ASP A 1 91 ? 8.030 -19.881 -11.042 1.00 69.44 91 ASP A O 1
ATOM 725 N N . LEU A 1 92 ? 8.241 -17.687 -11.421 1.00 71.00 92 LEU A N 1
ATOM 726 C CA . LEU A 1 92 ? 8.640 -17.822 -12.810 1.00 71.00 92 LEU A CA 1
ATOM 727 C C . LEU A 1 92 ? 10.142 -18.117 -12.839 1.00 71.00 92 LEU A C 1
ATOM 729 O O . LEU A 1 92 ? 10.955 -17.216 -12.626 1.00 71.00 92 LEU A O 1
ATOM 733 N N . ASP A 1 93 ? 10.512 -19.363 -13.135 1.00 73.00 93 ASP A N 1
ATOM 734 C CA . ASP A 1 93 ? 11.884 -19.706 -13.523 1.00 73.00 93 ASP A CA 1
ATOM 735 C C . ASP A 1 93 ? 12.125 -19.237 -14.966 1.00 73.00 93 ASP A C 1
ATOM 737 O O . ASP A 1 93 ? 12.046 -19.995 -15.936 1.00 73.00 93 ASP A O 1
ATOM 741 N N . ILE A 1 94 ? 12.314 -17.925 -15.124 1.00 74.50 94 ILE A N 1
ATOM 742 C CA . ILE A 1 94 ? 12.624 -17.317 -16.416 1.00 74.50 94 ILE A CA 1
ATOM 743 C C . ILE A 1 94 ? 14.103 -17.570 -16.712 1.00 74.50 94 ILE A C 1
ATOM 745 O O . ILE A 1 94 ? 14.964 -16.734 -16.434 1.00 74.50 94 ILE A O 1
ATOM 749 N N . GLN A 1 95 ? 14.398 -18.716 -17.321 1.00 73.06 95 GLN A N 1
ATOM 750 C CA . GLN A 1 95 ? 15.717 -18.997 -17.888 1.00 73.06 95 GLN A CA 1
ATOM 751 C C . GLN A 1 95 ? 15.850 -18.326 -19.253 1.00 73.06 95 GLN A C 1
ATOM 753 O O . GLN A 1 95 ? 15.768 -18.964 -20.304 1.00 73.06 95 GLN A O 1
ATOM 758 N N . LEU A 1 96 ? 16.022 -17.006 -19.249 1.00 71.00 96 LEU A N 1
ATOM 759 C CA . L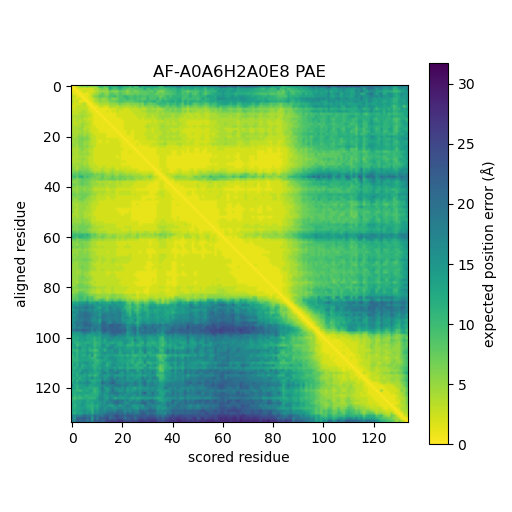EU A 1 96 ? 16.427 -16.301 -20.457 1.00 71.00 96 LEU A CA 1
ATOM 760 C C . LEU A 1 96 ? 17.949 -16.405 -20.594 1.00 71.00 96 LEU A C 1
ATOM 762 O O . LEU A 1 96 ? 18.663 -16.081 -19.645 1.00 71.00 96 LEU A O 1
ATOM 766 N N . PRO A 1 97 ? 18.472 -16.840 -21.754 1.00 71.56 97 PRO A N 1
ATOM 767 C CA . PRO A 1 97 ? 19.896 -16.722 -22.011 1.00 71.56 97 PRO A CA 1
ATOM 768 C C . PRO A 1 97 ? 20.277 -15.241 -21.942 1.00 71.56 97 PRO A C 1
ATOM 770 O O . PRO A 1 97 ? 19.719 -14.426 -22.678 1.00 71.56 97 PRO A O 1
ATOM 773 N N . ASP A 1 98 ? 21.230 -14.907 -21.072 1.00 67.06 98 ASP A N 1
ATOM 774 C CA . ASP A 1 98 ? 21.765 -13.553 -20.906 1.00 67.06 98 ASP A CA 1
ATOM 775 C C . ASP A 1 98 ? 22.663 -13.186 -22.098 1.00 67.06 98 ASP A C 1
ATOM 777 O O . ASP A 1 98 ? 23.892 -13.167 -22.036 1.00 67.06 98 ASP A O 1
ATOM 781 N N . LYS A 1 99 ? 22.035 -13.028 -23.263 1.00 76.81 99 LYS A N 1
ATOM 782 C CA . LYS A 1 99 ? 22.684 -12.623 -24.507 1.00 76.81 99 LYS A CA 1
ATOM 783 C C . LYS A 1 99 ? 22.041 -11.336 -24.977 1.00 76.81 99 LYS A C 1
ATOM 785 O O . LYS A 1 99 ? 21.063 -11.347 -25.725 1.00 76.81 99 LYS A O 1
ATOM 790 N N . PHE A 1 100 ? 22.611 -10.225 -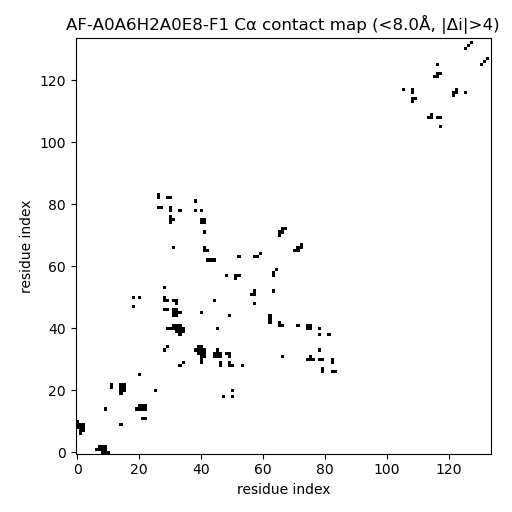24.528 1.00 77.00 100 PHE A N 1
ATOM 791 C CA . PHE A 1 100 ? 22.293 -8.922 -25.081 1.00 77.00 100 PHE A CA 1
ATOM 792 C C . PHE A 1 100 ? 22.808 -8.827 -26.526 1.00 77.00 100 PHE A C 1
ATOM 794 O O . PHE A 1 100 ? 23.984 -9.059 -26.798 1.00 77.00 100 PHE A O 1
ATOM 801 N N . ASP A 1 101 ? 21.911 -8.496 -27.452 1.00 83.06 101 ASP A N 1
ATOM 802 C CA . ASP A 1 101 ? 22.184 -8.346 -28.882 1.00 83.06 101 ASP A CA 1
ATOM 803 C C . ASP A 1 101 ? 21.816 -6.914 -29.280 1.00 83.06 101 ASP A C 1
ATOM 805 O O . ASP A 1 101 ? 20.637 -6.545 -29.331 1.00 83.06 101 ASP A O 1
ATOM 809 N N . ILE A 1 102 ? 22.845 -6.091 -29.492 1.00 80.62 102 ILE A N 1
ATOM 810 C CA . ILE A 1 102 ? 22.676 -4.659 -29.742 1.00 80.62 102 ILE A CA 1
ATOM 811 C C . ILE A 1 102 ? 21.942 -4.391 -31.056 1.00 80.62 102 ILE A C 1
ATOM 813 O O . ILE A 1 102 ? 21.164 -3.443 -31.119 1.00 80.62 102 ILE A O 1
ATOM 817 N N . ASP A 1 103 ? 22.109 -5.241 -32.069 1.00 83.88 103 ASP A N 1
ATOM 818 C CA . ASP A 1 103 ? 21.476 -5.055 -33.374 1.00 83.88 103 ASP A CA 1
ATOM 819 C C . ASP A 1 103 ? 19.981 -5.362 -33.293 1.00 83.88 103 ASP A C 1
ATOM 821 O O . ASP A 1 103 ? 19.154 -4.588 -33.785 1.00 83.88 103 ASP A O 1
ATOM 825 N N . LYS A 1 104 ? 19.602 -6.436 -32.585 1.00 84.62 104 LYS A N 1
ATOM 826 C CA . LYS A 1 104 ? 18.184 -6.708 -32.283 1.00 84.62 104 LYS A CA 1
ATOM 827 C C . LYS A 1 104 ? 17.562 -5.590 -31.467 1.00 84.62 104 LYS A C 1
ATOM 829 O O . LYS A 1 104 ? 16.420 -5.211 -31.723 1.00 84.62 104 LYS A O 1
ATOM 834 N N . TRP A 1 105 ? 18.300 -5.070 -30.492 1.00 82.88 105 TRP A N 1
ATOM 835 C CA . TRP A 1 105 ? 17.834 -3.979 -29.652 1.00 82.88 105 TRP A CA 1
ATOM 836 C C . TRP A 1 105 ? 17.622 -2.699 -30.471 1.00 82.88 105 TRP A C 1
ATOM 838 O O . TRP A 1 105 ? 16.527 -2.146 -30.435 1.00 82.88 105 TRP A O 1
ATOM 848 N N . LEU A 1 106 ? 18.588 -2.288 -31.300 1.00 84.56 106 LEU A N 1
ATOM 849 C CA . LEU A 1 106 ? 18.453 -1.147 -32.217 1.00 84.56 106 LEU A CA 1
ATOM 850 C C . LEU A 1 106 ? 17.320 -1.344 -33.235 1.00 84.56 106 LEU A C 1
ATOM 852 O O . LEU A 1 106 ? 16.583 -0.400 -33.518 1.00 84.56 106 LEU A O 1
ATOM 856 N N . GLY A 1 107 ? 17.116 -2.573 -33.717 1.00 85.62 107 GLY A N 1
ATOM 857 C CA . GLY A 1 107 ? 15.996 -2.922 -34.591 1.00 85.62 107 GLY A CA 1
ATOM 858 C C . GLY A 1 107 ? 14.621 -2.687 -33.953 1.00 85.62 107 GLY A C 1
ATOM 859 O O . GLY A 1 107 ? 13.675 -2.343 -34.661 1.00 85.62 107 GLY A O 1
ATOM 860 N N . VAL A 1 108 ? 14.493 -2.808 -32.623 1.00 87.88 108 VAL A N 1
ATOM 861 C CA . VAL A 1 108 ? 13.265 -2.420 -31.902 1.00 87.88 108 VAL A CA 1
ATOM 862 C C . VAL A 1 108 ? 13.057 -0.907 -31.982 1.00 87.88 108 VAL A C 1
ATOM 864 O O . VAL A 1 108 ? 11.949 -0.468 -32.284 1.00 87.88 108 VAL A O 1
ATOM 867 N N . PHE A 1 109 ? 14.103 -0.105 -31.761 1.00 89.31 109 PHE A N 1
ATOM 868 C CA . PHE A 1 109 ? 13.982 1.355 -31.825 1.00 89.31 109 PHE A CA 1
ATOM 869 C C . PHE A 1 109 ? 13.639 1.848 -33.227 1.00 89.31 109 PHE A C 1
ATOM 871 O O . PHE A 1 109 ? 12.809 2.743 -33.350 1.00 89.31 109 PHE A O 1
ATOM 878 N N . ASP A 1 110 ? 14.223 1.264 -34.274 1.00 86.19 110 ASP A N 1
ATOM 879 C CA . ASP A 1 110 ? 13.888 1.645 -35.649 1.00 86.19 110 ASP A CA 1
ATOM 880 C C . ASP A 1 110 ? 12.457 1.226 -36.023 1.00 86.19 110 ASP A C 1
ATOM 882 O O . ASP A 1 110 ? 11.693 2.033 -36.551 1.00 86.19 110 ASP A O 1
ATOM 886 N N . ARG A 1 111 ? 12.032 0.010 -35.641 1.00 91.25 111 ARG A N 1
ATOM 887 C CA . ARG A 1 111 ? 10.672 -0.493 -35.907 1.00 91.25 111 ARG A CA 1
ATOM 888 C C . ARG A 1 111 ? 9.571 0.392 -35.318 1.00 91.25 111 ARG A C 1
ATOM 890 O O . ARG A 1 111 ? 8.511 0.511 -35.926 1.00 91.25 111 ARG A O 1
ATOM 8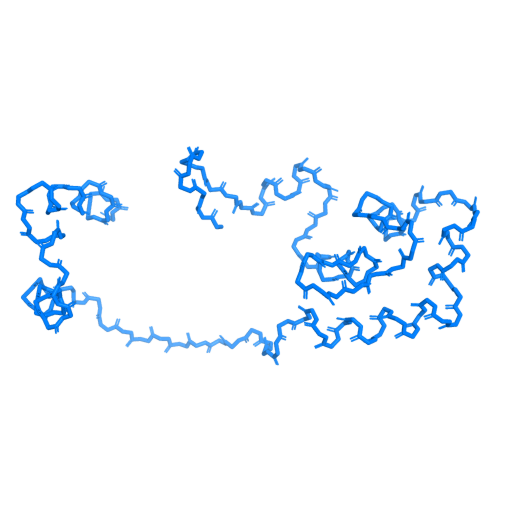97 N N . TYR A 1 112 ? 9.800 0.963 -34.139 1.00 91.56 112 TYR A N 1
ATOM 898 C CA . TYR A 1 112 ? 8.828 1.821 -33.451 1.00 91.56 112 TYR A CA 1
ATOM 899 C C . TYR A 1 112 ? 9.135 3.324 -33.596 1.00 91.56 112 TYR A C 1
ATOM 901 O O . TYR A 1 112 ? 8.549 4.133 -32.881 1.00 91.56 112 TYR A O 1
ATOM 909 N N . ASP A 1 113 ? 10.040 3.699 -34.510 1.00 89.19 113 ASP A N 1
ATOM 910 C CA . ASP A 1 113 ? 10.462 5.081 -34.805 1.00 89.19 113 ASP A CA 1
ATOM 911 C C . ASP A 1 113 ? 10.982 5.866 -33.580 1.00 89.19 113 ASP A C 1
ATOM 913 O O . ASP A 1 113 ? 10.912 7.091 -33.479 1.00 89.19 113 ASP A O 1
ATOM 917 N N . PHE A 1 114 ? 11.592 5.159 -32.633 1.00 89.25 114 PHE A N 1
ATOM 918 C CA . PHE A 1 114 ? 12.238 5.719 -31.447 1.00 89.25 114 PHE A CA 1
ATOM 919 C C . PHE A 1 114 ? 13.671 6.204 -31.737 1.00 89.25 114 PHE A C 1
ATOM 921 O O . PHE A 1 114 ? 14.596 6.014 -30.942 1.00 89.25 114 PHE A O 1
ATOM 928 N N . ARG A 1 115 ? 13.874 6.872 -32.878 1.00 82.44 115 ARG A N 1
ATOM 929 C CA . ARG A 1 115 ? 15.197 7.293 -33.389 1.00 82.44 115 ARG A CA 1
ATOM 930 C C . ARG A 1 115 ? 15.919 8.321 -32.509 1.00 82.44 115 ARG A C 1
ATOM 932 O O . ARG A 1 115 ? 17.132 8.501 -32.597 1.00 82.44 115 ARG A O 1
ATOM 939 N N . SER A 1 116 ? 15.193 8.994 -31.618 1.00 83.38 116 SER A N 1
ATOM 940 C CA . SER A 1 116 ? 15.768 9.919 -30.632 1.00 83.38 116 SER A CA 1
ATOM 941 C C . SER A 1 116 ? 16.675 9.227 -29.606 1.00 83.38 116 SER A C 1
ATOM 943 O O . SER A 1 116 ? 17.548 9.881 -29.035 1.00 83.38 116 SER A O 1
ATOM 945 N N . PHE A 1 117 ? 16.500 7.920 -29.397 1.00 79.00 117 PHE A N 1
ATOM 946 C CA . PHE A 1 117 ? 17.330 7.105 -28.509 1.00 79.00 117 PHE A CA 1
ATOM 947 C C . PHE A 1 117 ? 18.560 6.519 -29.213 1.00 79.00 117 PHE A C 1
ATOM 949 O O . PHE A 1 117 ? 19.542 6.211 -28.544 1.00 79.00 117 PHE A O 1
ATOM 956 N N . THR A 1 118 ? 18.536 6.406 -30.545 1.00 82.3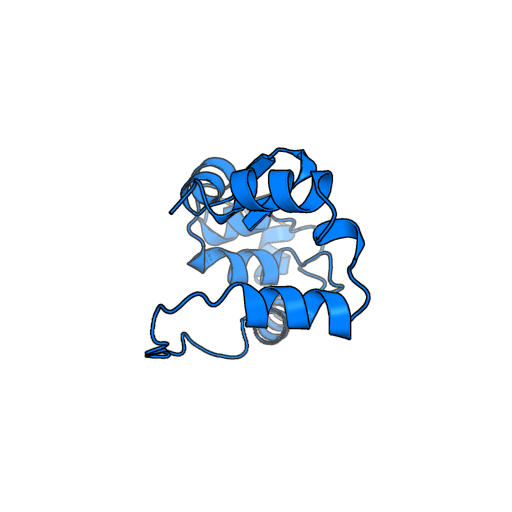1 118 THR A N 1
ATOM 957 C CA . THR A 1 118 ? 19.622 5.813 -31.344 1.00 82.31 118 THR A CA 1
ATOM 958 C C . THR A 1 118 ? 20.598 6.841 -31.918 1.00 82.31 118 THR A C 1
ATOM 960 O O . THR A 1 118 ? 21.651 6.466 -32.429 1.00 82.31 118 THR A O 1
ATOM 963 N N . ASN A 1 119 ? 20.307 8.142 -31.799 1.00 85.06 119 ASN A N 1
ATOM 964 C CA . ASN A 1 119 ? 21.297 9.184 -32.079 1.00 85.06 119 ASN A CA 1
ATOM 965 C C . ASN A 1 119 ? 22.434 9.179 -31.038 1.00 85.06 119 ASN A C 1
ATOM 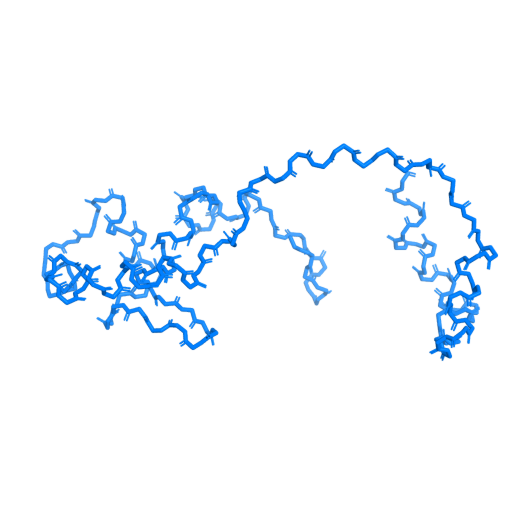967 O O . ASN A 1 119 ? 22.313 8.613 -29.953 1.00 85.06 119 ASN A O 1
ATOM 971 N N . GLU A 1 120 ? 23.541 9.852 -31.349 1.00 83.12 120 GLU A N 1
ATOM 972 C CA . GLU A 1 120 ? 24.756 9.862 -30.522 1.00 83.12 120 GLU A CA 1
ATOM 973 C C . GLU A 1 120 ? 24.498 10.259 -29.055 1.00 83.12 120 GLU A C 1
ATOM 975 O O . GLU A 1 120 ? 24.996 9.620 -28.124 1.00 83.12 120 GLU A O 1
ATOM 980 N N . LYS A 1 121 ? 23.653 11.273 -28.834 1.00 85.81 121 LYS A N 1
ATOM 981 C CA . LYS A 1 121 ? 23.284 11.750 -27.495 1.00 85.81 121 LYS A CA 1
ATOM 982 C C . LYS A 1 121 ? 22.439 10.723 -26.732 1.00 85.81 121 LYS A C 1
ATOM 984 O O . LYS A 1 121 ? 22.678 10.504 -25.544 1.00 85.81 121 LYS A O 1
ATOM 989 N N . GLY A 1 122 ? 21.469 10.104 -27.401 1.00 81.81 122 GLY A N 1
ATOM 990 C CA . GLY A 1 122 ? 20.615 9.052 -26.852 1.00 81.81 122 GLY A CA 1
ATOM 991 C C . GLY A 1 122 ? 21.415 7.801 -26.498 1.00 81.81 122 GLY A C 1
ATOM 992 O O . GLY A 1 122 ? 21.307 7.300 -25.380 1.00 81.81 122 GLY A O 1
ATOM 993 N N . MET A 1 123 ? 22.312 7.373 -27.387 1.00 80.19 123 MET A N 1
ATOM 994 C CA . MET A 1 123 ? 23.187 6.221 -27.163 1.00 80.19 123 MET A CA 1
ATOM 995 C C . MET A 1 123 ? 24.152 6.444 -26.001 1.00 80.19 123 MET A C 1
ATOM 997 O O . MET A 1 123 ? 24.358 5.535 -25.195 1.00 80.19 123 MET A O 1
ATOM 1001 N N . LYS A 1 124 ? 24.710 7.653 -25.866 1.00 81.94 124 LYS A N 1
ATOM 1002 C CA . LYS A 1 124 ? 25.529 8.018 -24.704 1.00 81.94 124 LYS A CA 1
ATOM 1003 C C . LYS A 1 124 ? 24.731 7.909 -23.400 1.00 81.94 124 LYS A C 1
ATOM 1005 O O . LYS A 1 124 ? 25.189 7.271 -22.458 1.00 81.94 124 LYS A O 1
ATOM 1010 N N . TYR A 1 125 ? 23.518 8.460 -23.369 1.00 80.00 125 TYR A N 1
ATOM 1011 C CA . TYR A 1 125 ? 22.640 8.384 -22.198 1.00 80.00 125 TYR A CA 1
ATOM 1012 C C . TYR A 1 125 ? 22.268 6.939 -21.828 1.00 80.00 125 TYR A C 1
ATOM 1014 O O . TYR A 1 125 ? 22.247 6.581 -20.647 1.00 80.00 125 TYR A O 1
ATOM 1022 N N . LEU A 1 126 ? 21.992 6.096 -22.827 1.00 74.88 126 LEU A N 1
ATOM 1023 C CA . LEU A 1 126 ? 21.654 4.688 -22.616 1.00 74.88 126 LEU A CA 1
ATOM 1024 C C . LEU A 1 126 ? 22.838 3.904 -22.037 1.00 74.88 126 LEU A C 1
ATOM 1026 O O . LEU A 1 126 ? 22.634 3.133 -21.100 1.00 74.88 126 LEU A O 1
ATOM 1030 N N . LYS A 1 127 ? 24.064 4.153 -22.518 1.00 75.12 127 LYS A N 1
ATOM 1031 C CA . LYS A 1 127 ? 25.303 3.581 -21.956 1.00 75.12 127 LYS A CA 1
ATOM 1032 C C . LYS A 1 127 ? 25.476 3.913 -20.477 1.00 75.12 127 LYS A C 1
ATOM 1034 O O . LYS A 1 127 ? 25.515 2.999 -19.657 1.00 75.12 127 LYS A O 1
ATOM 1039 N N . GLU A 1 128 ? 25.414 5.195 -20.134 1.00 77.31 128 GLU A N 1
ATOM 1040 C CA . GLU A 1 128 ? 25.586 5.674 -18.754 1.00 77.31 128 GLU A CA 1
ATOM 1041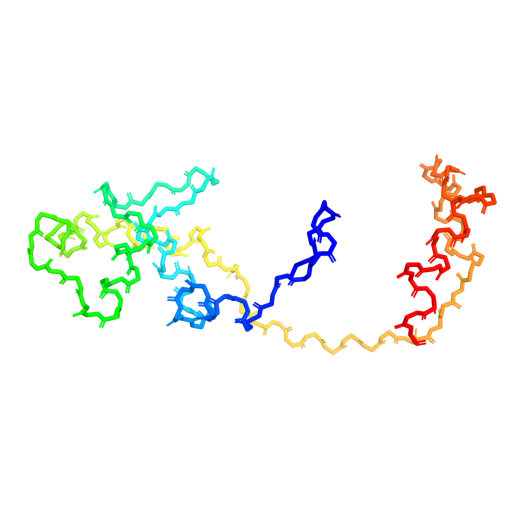 C C . GLU A 1 128 ? 24.478 5.183 -17.796 1.00 77.31 128 GLU A C 1
ATOM 1043 O O . GLU A 1 128 ? 24.689 5.036 -16.587 1.00 77.31 128 GLU A O 1
ATOM 1048 N N . THR A 1 129 ? 23.264 4.955 -18.313 1.00 70.94 129 THR A N 1
ATOM 1049 C CA . THR A 1 129 ? 22.094 4.598 -17.492 1.00 70.94 129 THR A CA 1
ATOM 1050 C C . THR A 1 129 ? 21.938 3.091 -17.305 1.00 70.94 129 THR A C 1
ATOM 1052 O O . THR A 1 129 ? 21.573 2.656 -16.208 1.00 70.94 129 THR A O 1
ATOM 1055 N N . PHE A 1 130 ? 22.186 2.308 -18.358 1.00 68.69 130 PHE A N 1
ATOM 1056 C CA . PHE A 1 130 ? 21.862 0.881 -18.398 1.00 68.69 130 PHE A CA 1
ATOM 1057 C C . PHE A 1 130 ? 23.082 -0.030 -18.509 1.00 68.69 130 PHE A C 1
ATOM 1059 O O . PHE A 1 130 ? 23.070 -1.075 -17.871 1.00 68.69 130 PHE A O 1
ATOM 1066 N N . PHE A 1 131 ? 24.114 0.343 -19.272 1.00 66.12 131 PHE A N 1
ATOM 1067 C CA . PHE A 1 131 ? 25.226 -0.565 -19.585 1.00 66.12 131 PHE A CA 1
ATOM 1068 C C . PHE A 1 131 ? 26.410 -0.432 -18.620 1.00 66.12 131 PHE A C 1
ATOM 1070 O O . PHE A 1 131 ? 26.987 -1.442 -18.247 1.00 66.12 131 PHE A O 1
ATOM 1077 N N . ASP A 1 132 ? 26.709 0.769 -18.120 1.00 57.81 132 ASP A N 1
ATOM 1078 C CA . ASP A 1 132 ? 27.819 0.988 -17.171 1.00 57.81 132 ASP A CA 1
ATOM 1079 C C . ASP A 1 132 ? 27.472 0.603 -15.713 1.00 57.81 132 ASP A C 1
ATOM 1081 O O . ASP A 1 132 ? 28.213 0.910 -14.778 1.00 57.81 132 ASP A O 1
ATOM 1085 N N . ARG A 1 133 ? 26.302 -0.007 -15.482 1.00 50.75 133 ARG A N 1
ATOM 1086 C CA . ARG A 1 133 ? 25.781 -0.348 -14.142 1.00 50.75 133 ARG A CA 1
ATOM 1087 C C . ARG A 1 133 ? 25.572 -1.849 -13.917 1.00 50.75 133 ARG A C 1
ATOM 1089 O O . ARG A 1 133 ? 24.956 -2.201 -12.907 1.00 50.75 133 ARG A O 1
ATOM 1096 N N . TRP A 1 134 ? 26.049 -2.682 -14.840 1.00 42.28 134 TRP A N 1
ATOM 1097 C CA . TRP A 1 134 ? 26.048 -4.144 -14.762 1.00 42.28 134 TRP A CA 1
ATOM 1098 C C . TRP A 1 134 ? 27.476 -4.670 -14.658 1.00 42.28 134 TRP A C 1
ATOM 1100 O O . TRP A 1 134 ? 28.360 -4.097 -15.332 1.00 42.28 134 TRP A O 1
#

Secondary structure (DSSP, 8-state):
-EETTTTEE--HHHHHHHHSS-GGGHHHHHHHH-BTTTB--STT--HHHHHHHHTT-PPSSHHHHHHHSHHHHHHHHHHHHHHS-SS--------------HHHHHHHHHHTT-HHHHSHHHHHHHIIIIITT-

Solvent-accessible surface area (backbone atoms only — not comparable to full-atom values): 8067 Å² total; per-residue (Å²): 91,76,40,78,92,77,74,39,72,52,48,71,69,53,47,28,72,75,70,72,45,63,77,84,52,49,54,60,26,35,19,35,27,23,52,93,85,79,41,80,34,47,84,90,25,45,59,71,50,23,48,26,48,78,69,70,68,51,66,90,48,74,58,50,52,44,55,74,30,72,68,30,46,51,46,30,57,56,32,42,73,72,63,45,73,95,63,73,91,73,87,72,85,76,83,66,80,93,69,90,50,69,66,66,52,51,50,51,31,60,75,72,67,43,53,76,49,72,36,74,71,28,43,51,52,47,38,71,69,61,58,75,74,111

Radius of gyration: 22.09 Å; Cα contacts (8 Å, |Δi|>4): 112; chains: 1; bounding box: 48×33×57 Å

Mean predicted aligned error: 8.75 Å

pLDDT: mean 87.84, std 10.89, range [42.28, 98.31]

Organism: NCBI:txid1070528

InterPro domains:
  IPR036279 5'-3' exonuclease, C-terminal domain superfamily [SSF47807] (21-121)

Foldseek 3Di:
DQDPVVRDDDDQVNCCVVLVDGPVCVLQLCLAAPDPVPLHHQPPCHSNNSSCVVVVNHDDDDSNCSCPDPVNVVSSVVSSCVRDDPDDDDPDPPPDPPDDDVVVVVVVCVVVVVVVLVPPVNVVVCCVPPVVPD

Nearest PDB structures (foldseek):
  1mc8-assembly1_B  TM=5.184E-01  e=1.473E+00  Pyrococcus horikoshii

Sequence (134 aa):
MYHISTKSRFCVKDLTKRYGIGPDWWVDVLCIAGTHNNVEGIEGAGIAKAIQYLKGTLSKGKIMDRIQSREGMEIIARNYELIKLPFEKVDLDIQLPDKFDIDKWLGVFDRYDFRSFTNEKGMKYLKETFFDRW